Protein AF-A0A958DWT8-F1 (afdb_monomer_lite)

Radius of gyration: 11.5 Å; chains: 1; bounding box: 27×14×26 Å

Secondary structure (DSSP, 8-state):
---TTSPSEEEEEEEEETTEEEEEEEEE--

Sequence (30 aa):
FDASGLSSGIYFYRLSAGQFSETRKMVVVR

Foldseek 3Di:
DDCVPPDFDKDWDWDDDPPDIDIDIDTDDD

Structure (mmCIF, N/CA/C/O backbone):
data_AF-A0A958DWT8-F1
#
_entry.id   AF-A0A958DWT8-F1
#
loop_
_atom_site.group_PDB
_atom_site.id
_atom_site.type_symbol
_atom_site.label_atom_id
_atom_site.label_alt_id
_atom_site.label_comp_id
_atom_site.label_asym_id
_atom_site.label_entity_id
_atom_site.label_seq_id
_atom_site.pdbx_PDB_ins_code
_atom_site.Cartn_x
_atom_site.Cartn_y
_atom_site.Cartn_z
_atom_site.occupancy
_atom_site.B_iso_or_equiv
_atom_site.auth_seq_id
_atom_site.auth_comp_id
_atom_site.auth_asym_id
_atom_site.auth_atom_id
_atom_site.pdbx_PDB_model_num
ATOM 1 N N . PHE A 1 1 ? 0.030 -8.648 -4.815 1.00 67.69 1 PHE A N 1
ATOM 2 C CA . PHE A 1 1 ? 0.367 -7.243 -5.099 1.00 67.69 1 PHE A CA 1
ATOM 3 C C . PHE A 1 1 ? 1.401 -7.273 -6.199 1.00 67.69 1 PHE A C 1
ATOM 5 O O . PHE A 1 1 ? 2.505 -7.737 -5.950 1.00 67.69 1 PHE A O 1
ATOM 12 N N . ASP A 1 2 ? 1.002 -6.921 -7.417 1.00 74.62 2 ASP A N 1
ATOM 13 C CA . ASP A 1 2 ? 1.925 -6.812 -8.542 1.00 74.62 2 ASP A CA 1
ATOM 14 C C . ASP A 1 2 ? 2.280 -5.332 -8.711 1.00 74.62 2 ASP A C 1
ATOM 16 O O . ASP A 1 2 ? 1.423 -4.513 -9.041 1.00 74.62 2 ASP A O 1
ATOM 20 N N . ALA A 1 3 ? 3.525 -4.990 -8.382 1.00 82.25 3 ALA A N 1
ATOM 21 C CA . ALA A 1 3 ? 4.048 -3.630 -8.450 1.00 82.25 3 ALA A CA 1
ATOM 22 C C . ALA A 1 3 ? 4.805 -3.349 -9.756 1.00 82.25 3 ALA A C 1
ATOM 24 O O . ALA A 1 3 ? 5.370 -2.267 -9.895 1.00 82.25 3 ALA A O 1
ATOM 25 N N . SER A 1 4 ? 4.833 -4.295 -10.703 1.00 81.44 4 SER A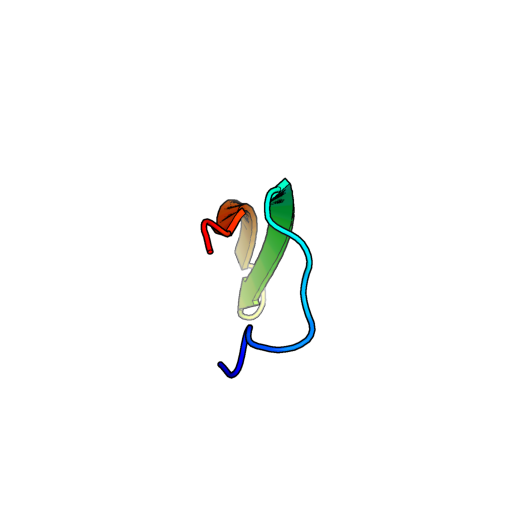 N 1
ATOM 26 C CA . SER A 1 4 ? 5.634 -4.198 -11.933 1.00 81.44 4 SER A CA 1
ATOM 27 C C . SER A 1 4 ? 5.302 -2.971 -12.795 1.00 81.44 4 SER A C 1
ATOM 29 O O . SER A 1 4 ? 6.185 -2.430 -13.458 1.00 81.44 4 SER A O 1
ATOM 31 N N . GLY A 1 5 ? 4.057 -2.483 -12.745 1.00 84.56 5 GLY A N 1
ATOM 32 C CA . GLY A 1 5 ? 3.612 -1.276 -13.452 1.00 84.56 5 GLY A CA 1
ATOM 33 C C . GLY A 1 5 ? 3.823 0.045 -12.699 1.00 84.56 5 GLY A C 1
ATOM 34 O O . GLY A 1 5 ? 3.556 1.108 -13.258 1.00 84.56 5 GLY A O 1
ATOM 35 N N . LEU A 1 6 ? 4.282 0.013 -11.444 1.00 85.44 6 LEU A N 1
ATOM 36 C CA . LEU A 1 6 ? 4.481 1.210 -10.625 1.00 85.44 6 LEU A CA 1
ATOM 37 C C . LEU A 1 6 ? 5.928 1.710 -10.728 1.00 85.44 6 LEU A C 1
ATOM 39 O O . LEU A 1 6 ? 6.896 0.950 -10.798 1.00 85.44 6 LEU A O 1
ATOM 43 N N . SER A 1 7 ? 6.090 3.030 -10.757 1.00 87.81 7 SER A N 1
ATOM 44 C CA . SER A 1 7 ? 7.403 3.665 -10.650 1.00 87.81 7 SER A CA 1
ATOM 45 C C . SER A 1 7 ? 7.982 3.474 -9.247 1.00 87.81 7 SER A C 1
ATOM 47 O O . SER A 1 7 ? 7.238 3.422 -8.269 1.00 87.81 7 SER A O 1
ATOM 49 N N . SER A 1 8 ? 9.311 3.439 -9.124 1.00 89.94 8 SER A N 1
ATOM 50 C CA 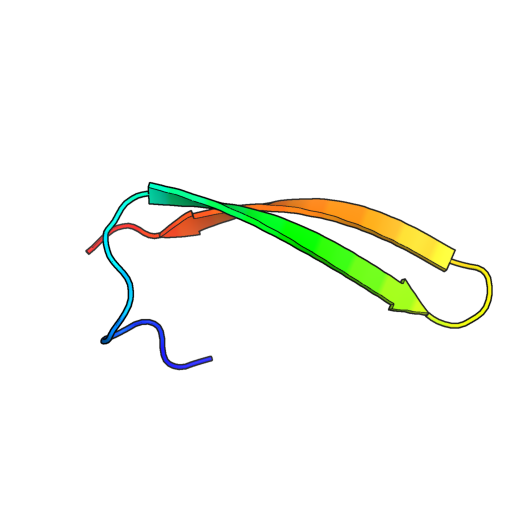. SER A 1 8 ? 9.953 3.546 -7.810 1.00 89.94 8 SER A CA 1
ATOM 51 C C . SER A 1 8 ? 9.508 4.837 -7.116 1.00 89.94 8 SER A C 1
ATOM 53 O O . SER A 1 8 ? 9.454 5.890 -7.753 1.00 89.94 8 SER A O 1
ATOM 55 N N . GLY A 1 9 ? 9.188 4.777 -5.826 1.00 93.12 9 GLY A N 1
ATOM 56 C CA . GLY A 1 9 ? 8.684 5.938 -5.098 1.00 93.12 9 GLY A CA 1
ATOM 57 C C . GLY A 1 9 ? 8.062 5.612 -3.746 1.00 93.12 9 GLY A C 1
ATOM 58 O O . GLY A 1 9 ? 7.976 4.457 -3.332 1.00 93.12 9 GLY A O 1
ATOM 59 N N . ILE A 1 10 ? 7.629 6.659 -3.045 1.00 92.44 10 ILE A N 1
ATOM 60 C CA . ILE A 1 10 ? 6.913 6.548 -1.772 1.00 92.44 10 ILE A CA 1
A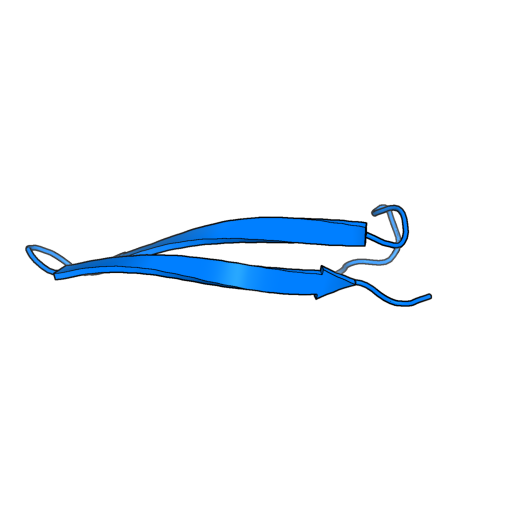TOM 61 C C . ILE A 1 10 ? 5.416 6.675 -2.048 1.00 92.44 10 ILE A C 1
ATOM 63 O O . ILE A 1 10 ? 4.965 7.655 -2.633 1.00 92.44 10 ILE A O 1
ATOM 67 N N . TYR A 1 11 ? 4.652 5.696 -1.581 1.00 93.31 11 TYR A N 1
ATOM 68 C CA . TYR A 1 11 ? 3.208 5.607 -1.731 1.00 93.31 11 TYR A CA 1
ATOM 69 C C . TYR A 1 11 ? 2.557 5.595 -0.353 1.00 93.31 11 TYR A C 1
ATOM 71 O O . TYR A 1 11 ? 2.953 4.823 0.518 1.00 93.31 11 TYR A O 1
ATOM 79 N N . PHE A 1 12 ? 1.542 6.425 -0.143 1.00 94.88 12 PHE A N 1
ATOM 80 C CA . PHE A 1 12 ? 0.732 6.373 1.071 1.00 94.88 12 PHE A CA 1
ATOM 81 C C . PHE A 1 12 ? -0.531 5.566 0.808 1.00 94.88 12 PHE A C 1
ATOM 83 O O . PHE A 1 12 ? -1.168 5.722 -0.232 1.00 94.88 12 PHE A O 1
ATOM 90 N N . TYR A 1 13 ? -0.899 4.709 1.753 1.00 92.88 13 TYR A N 1
ATOM 91 C CA . TYR A 1 13 ? -2.125 3.926 1.684 1.00 92.88 13 TYR A CA 1
ATOM 92 C C . TYR A 1 13 ? -2.826 3.911 3.037 1.00 92.88 13 TYR A C 1
ATOM 94 O O . TYR A 1 13 ? -2.207 4.111 4.083 1.00 92.88 13 TYR A O 1
ATOM 102 N N . ARG A 1 14 ? -4.138 3.678 3.005 1.00 94.88 14 ARG A N 1
ATOM 103 C CA . ARG A 1 14 ? -4.977 3.603 4.198 1.00 94.88 14 ARG A CA 1
ATOM 104 C C . ARG A 1 14 ? -5.419 2.165 4.422 1.00 94.88 14 ARG A C 1
ATOM 106 O O . ARG A 1 14 ? -6.036 1.570 3.544 1.00 94.88 14 ARG A O 1
ATOM 113 N N . LEU A 1 15 ? -5.118 1.625 5.595 1.00 95.00 15 LEU A N 1
ATOM 114 C CA . LEU A 1 15 ? -5.662 0.363 6.070 1.00 95.00 15 LEU A CA 1
ATOM 115 C C . LEU A 1 15 ? -6.978 0.660 6.789 1.00 95.00 15 LEU A C 1
ATOM 117 O O . LEU A 1 15 ? -6.994 1.429 7.748 1.00 95.00 15 LEU A O 1
ATOM 121 N N . SER A 1 16 ? -8.080 0.085 6.312 1.00 95.50 16 SER A N 1
ATOM 122 C CA . SER A 1 16 ? -9.409 0.273 6.901 1.00 95.50 16 SER A CA 1
ATOM 123 C C . SER A 1 16 ? -9.999 -1.078 7.308 1.00 95.50 16 SER A C 1
ATOM 125 O O . SER A 1 16 ? -10.073 -1.985 6.483 1.00 95.50 16 SER A O 1
ATOM 127 N N . ALA A 1 17 ? -10.412 -1.208 8.572 1.00 95.38 17 A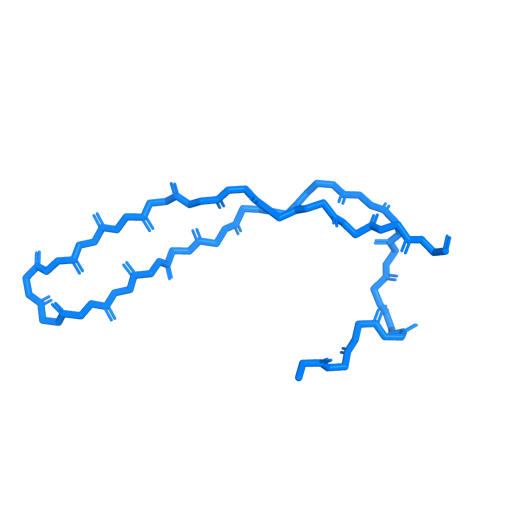LA A N 1
ATOM 128 C CA . ALA A 1 17 ? -11.048 -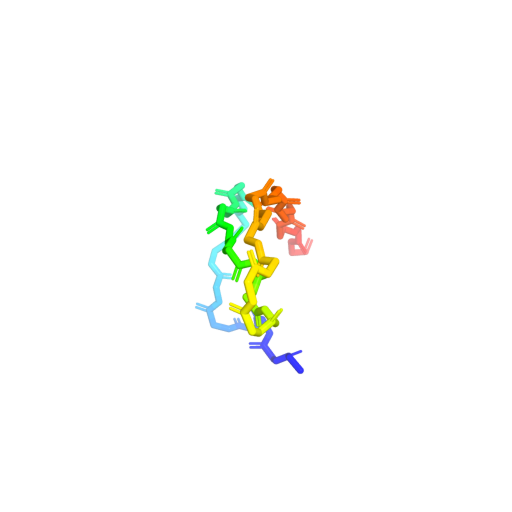2.404 9.128 1.00 95.38 17 ALA A CA 1
ATOM 129 C C . ALA A 1 17 ? -12.137 -2.006 10.141 1.00 95.38 17 ALA A C 1
ATOM 131 O O . ALA A 1 17 ? -11.869 -1.765 11.318 1.00 95.38 17 ALA A O 1
ATOM 132 N N . GLY A 1 18 ? -13.386 -1.899 9.679 1.00 94.88 18 GLY A N 1
ATOM 133 C CA . GLY A 1 18 ? -14.492 -1.399 10.501 1.00 94.88 18 GLY A CA 1
ATOM 134 C C . GLY A 1 18 ? -14.228 0.032 10.984 1.00 94.88 18 GLY A C 1
ATOM 135 O O . GLY A 1 18 ? -14.084 0.940 10.172 1.00 94.88 18 GLY A O 1
ATOM 136 N N . GLN A 1 19 ? -14.139 0.215 12.304 1.00 94.88 19 GLN A N 1
ATOM 137 C CA . GLN A 1 19 ? -13.813 1.500 12.947 1.00 94.88 19 GLN A CA 1
ATOM 138 C C . GLN A 1 19 ? -12.309 1.831 12.912 1.00 94.88 19 GLN A C 1
ATOM 140 O O . GLN A 1 19 ? -11.910 2.950 13.222 1.00 94.88 19 GLN A O 1
ATOM 145 N N . PHE A 1 20 ? -11.456 0.868 12.556 1.00 93.81 20 PHE A N 1
ATOM 146 C CA . PHE A 1 20 ? -10.017 1.077 12.483 1.00 93.81 20 PHE A CA 1
ATOM 147 C C . PHE A 1 20 ? -9.626 1.715 11.148 1.00 93.81 20 PHE A C 1
ATOM 149 O O . PHE A 1 20 ? -9.978 1.211 10.078 1.00 93.81 20 PHE A O 1
ATOM 156 N N . SER A 1 21 ? -8.863 2.806 11.215 1.00 95.25 21 SER A N 1
ATOM 157 C CA . SER A 1 21 ? -8.281 3.475 10.055 1.00 95.25 21 SER A CA 1
ATOM 158 C C . SER A 1 21 ? -6.857 3.918 10.369 1.00 95.25 21 SER A C 1
ATOM 160 O O . SER A 1 21 ? -6.644 4.704 11.288 1.00 95.25 21 SER A O 1
ATOM 162 N N . GLU A 1 22 ? -5.894 3.470 9.569 1.00 97.25 22 GLU A N 1
ATOM 163 C CA . GLU A 1 22 ? -4.481 3.806 9.740 1.00 97.25 22 GLU A CA 1
ATOM 164 C C . GLU A 1 22 ? -3.832 4.142 8.396 1.00 97.25 22 GLU A C 1
ATOM 166 O O . GLU A 1 22 ? -3.987 3.410 7.419 1.00 97.25 22 GLU A O 1
ATOM 171 N N . THR A 1 23 ? -3.079 5.241 8.346 1.00 96.56 23 THR A N 1
ATOM 172 C CA . THR A 1 23 ? -2.308 5.629 7.159 1.00 96.56 23 THR A CA 1
ATOM 173 C C . THR A 1 23 ? -0.880 5.123 7.283 1.00 96.56 23 THR A C 1
ATOM 175 O O . THR A 1 23 ? -0.194 5.405 8.263 1.00 96.56 23 THR A O 1
ATOM 178 N N . ARG A 1 24 ? -0.407 4.408 6.264 1.00 96.12 24 ARG A N 1
ATOM 179 C CA . ARG A 1 24 ? 0.935 3.824 6.210 1.00 96.12 24 ARG A CA 1
ATOM 180 C C . ARG A 1 24 ? 1.660 4.268 4.944 1.00 96.12 24 ARG A C 1
ATOM 182 O O . ARG A 1 24 ? 1.033 4.550 3.923 1.00 96.12 24 ARG A O 1
ATOM 189 N N . LYS A 1 25 ? 2.994 4.318 5.010 1.00 94.56 25 LYS A N 1
ATOM 190 C CA . LYS A 1 25 ? 3.856 4.544 3.841 1.00 94.56 25 LYS A CA 1
ATOM 191 C C . LYS A 1 25 ? 4.397 3.212 3.323 1.00 94.56 25 LYS A C 1
ATOM 193 O O . LYS A 1 25 ? 4.825 2.367 4.105 1.00 94.56 25 LYS A O 1
ATOM 198 N N . MET A 1 26 ? 4.407 3.048 2.013 1.00 94.12 26 MET A N 1
ATOM 199 C CA . MET A 1 26 ? 5.040 1.961 1.280 1.00 94.12 26 MET A CA 1
ATOM 200 C C . MET A 1 26 ? 6.118 2.565 0.390 1.00 94.12 26 MET A C 1
ATOM 202 O O . MET A 1 26 ? 5.889 3.587 -0.249 1.00 94.12 26 MET A O 1
ATOM 206 N N . VAL A 1 27 ? 7.291 1.944 0.344 1.00 92.19 27 VAL A N 1
ATOM 207 C CA . VAL A 1 27 ? 8.360 2.349 -0.571 1.00 92.19 27 VAL A CA 1
ATOM 208 C C . VAL A 1 27 ? 8.467 1.281 -1.644 1.00 92.19 27 VAL A C 1
ATOM 210 O O . VAL A 1 27 ? 8.715 0.120 -1.332 1.00 92.19 27 VAL A O 1
ATOM 213 N N . VAL A 1 28 ? 8.246 1.675 -2.894 1.00 91.25 28 VAL A N 1
ATOM 214 C CA . VAL A 1 28 ? 8.479 0.829 -4.063 1.00 91.25 28 VAL A CA 1
ATOM 215 C C . VAL A 1 28 ? 9.888 1.114 -4.552 1.00 91.25 28 VAL A C 1
ATOM 217 O O . VAL A 1 28 ? 10.229 2.256 -4.863 1.00 91.25 28 VAL A O 1
ATOM 220 N N . VAL A 1 29 ? 10.701 0.069 -4.610 1.00 85.44 29 VAL A N 1
ATOM 221 C CA . VAL A 1 29 ? 12.040 0.088 -5.197 1.00 85.44 29 VAL A CA 1
ATOM 222 C C . VAL A 1 29 ? 12.021 -0.933 -6.330 1.00 85.44 29 VAL A C 1
ATOM 224 O O . VAL A 1 29 ? 11.517 -2.037 -6.131 1.00 85.44 29 VAL A O 1
ATOM 227 N N . ARG A 1 30 ? 12.478 -0.527 -7.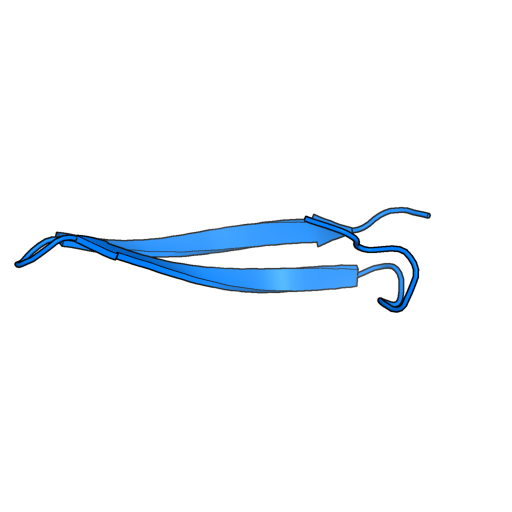516 1.00 77.38 30 ARG A N 1
ATOM 228 C CA . ARG A 1 30 ? 12.693 -1.430 -8.654 1.00 77.38 30 ARG A CA 1
ATOM 229 C C . ARG A 1 30 ? 13.929 -2.288 -8.446 1.00 77.38 30 ARG A C 1
ATOM 231 O O . ARG A 1 30 ? 14.893 -1.758 -7.850 1.00 77.38 30 ARG A O 1
#

pLDDT: mean 90.16, std 7.15, range [67.69, 97.25]